Protein AF-B7RQJ9-F1 (afdb_monomer)

Radius of gyration: 13.53 Å; Cα contacts (8 Å, |Δi|>4): 129; chains: 1; bounding box: 39×32×30 Å

Solvent-accessible surface area (backbone atoms only — not comparable to full-atom values): 6856 Å² total; per-residue (Å²): 131,85,71,80,75,70,74,80,57,62,80,68,54,64,65,60,56,66,70,36,74,84,71,61,54,57,71,59,47,4,51,56,50,56,66,32,78,66,40,33,77,60,40,28,63,53,46,53,47,51,43,67,79,34,73,86,48,49,68,67,47,53,42,51,40,52,51,28,19,32,44,48,22,40,61,75,73,45,58,74,91,63,62,41,72,67,52,52,56,49,37,49,54,22,40,23,38,28,58,66,70,36,75,69,56,93,85,61,73,77,52,70,85,74,64,63,130

pLDDT: mean 72.23, std 13.34, range [35.34, 86.81]

Structure (mmCIF, N/CA/C/O backbone):
data_AF-B7RQJ9-F1
#
_entry.id   AF-B7RQJ9-F1
#
loop_
_atom_site.group_PDB
_atom_site.id
_atom_site.type_symbol
_atom_site.label_atom_id
_atom_site.label_alt_id
_atom_site.label_comp_id
_atom_site.label_asym_id
_atom_site.label_entity_id
_atom_site.label_seq_id
_atom_site.pdbx_PDB_ins_code
_atom_site.Cartn_x
_atom_site.Cartn_y
_atom_site.Cartn_z
_atom_site.occupancy
_atom_site.B_iso_or_equiv
_atom_site.auth_seq_id
_atom_site.auth_comp_id
_atom_site.auth_asym_id
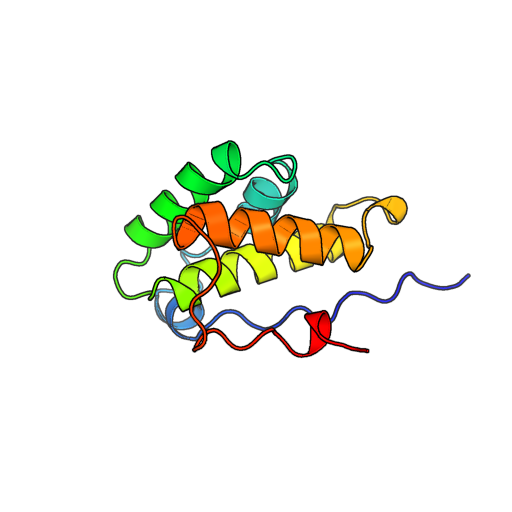_atom_site.auth_atom_id
_atom_site.pdbx_PDB_model_num
ATOM 1 N N . MET A 1 1 ? 26.553 -10.404 -13.854 1.00 35.34 1 MET A N 1
ATOM 2 C CA . MET A 1 1 ? 25.235 -9.775 -14.061 1.00 35.34 1 MET A CA 1
ATOM 3 C C . MET A 1 1 ? 24.733 -9.422 -12.678 1.00 35.34 1 MET A C 1
ATOM 5 O O . MET A 1 1 ? 24.526 -10.341 -11.899 1.00 35.34 1 MET A O 1
ATOM 9 N N . ALA A 1 2 ? 24.705 -8.137 -12.323 1.00 36.09 2 ALA A N 1
ATOM 10 C CA . ALA A 1 2 ? 24.134 -7.717 -11.048 1.00 36.09 2 ALA A CA 1
ATOM 11 C C . ALA A 1 2 ? 22.632 -8.000 -11.130 1.00 36.09 2 ALA A C 1
ATOM 13 O O . ALA A 1 2 ? 21.946 -7.408 -11.963 1.00 36.09 2 ALA A O 1
ATOM 14 N N . ALA A 1 3 ? 22.153 -8.986 -10.373 1.00 37.97 3 ALA A N 1
ATOM 15 C CA . ALA A 1 3 ? 20.724 -9.131 -10.159 1.00 37.97 3 ALA A CA 1
ATOM 16 C C . ALA A 1 3 ? 20.266 -7.821 -9.513 1.00 37.97 3 ALA A C 1
ATOM 18 O O . ALA A 1 3 ? 20.875 -7.398 -8.534 1.00 37.97 3 ALA A O 1
ATOM 19 N N . ALA A 1 4 ? 19.281 -7.141 -10.101 1.00 45.16 4 ALA A N 1
ATOM 20 C CA . ALA A 1 4 ? 18.613 -6.046 -9.414 1.00 45.16 4 ALA A CA 1
ATOM 21 C C . ALA A 1 4 ? 18.084 -6.634 -8.103 1.00 45.16 4 ALA A C 1
ATOM 23 O O . ALA A 1 4 ? 17.215 -7.507 -8.146 1.00 45.16 4 ALA A O 1
ATOM 24 N N . GLU A 1 5 ? 18.701 -6.264 -6.983 1.00 52.81 5 GLU A N 1
ATOM 25 C CA . GLU A 1 5 ? 18.345 -6.799 -5.674 1.00 52.81 5 GLU A CA 1
ATOM 26 C C . GLU A 1 5 ? 16.859 -6.517 -5.455 1.00 52.81 5 GLU A C 1
ATOM 28 O O . GLU A 1 5 ? 16.393 -5.393 -5.661 1.00 52.81 5 GLU A O 1
ATOM 33 N N . ALA A 1 6 ? 16.094 -7.572 -5.167 1.00 60.69 6 ALA A N 1
ATOM 34 C CA . ALA A 1 6 ? 14.680 -7.427 -4.868 1.00 60.69 6 ALA A CA 1
ATOM 35 C C . ALA A 1 6 ? 14.552 -6.503 -3.656 1.00 60.69 6 ALA A C 1
ATOM 37 O O . ALA A 1 6 ? 15.291 -6.655 -2.683 1.00 60.69 6 ALA A O 1
ATOM 38 N N . PHE A 1 7 ? 13.638 -5.538 -3.715 1.00 64.44 7 PHE A N 1
ATOM 39 C CA . PHE A 1 7 ? 13.374 -4.693 -2.560 1.00 64.44 7 PHE A CA 1
ATOM 40 C C . PHE A 1 7 ? 12.862 -5.564 -1.412 1.00 64.44 7 PHE A C 1
ATOM 42 O O . PHE A 1 7 ? 11.982 -6.403 -1.621 1.00 64.44 7 PHE A O 1
ATOM 49 N N . GLU A 1 8 ? 13.385 -5.346 -0.206 1.00 68.00 8 GLU A N 1
ATOM 50 C CA . GLU A 1 8 ? 12.852 -5.946 1.017 1.00 68.00 8 GLU A CA 1
ATOM 51 C C . GLU A 1 8 ? 11.514 -5.277 1.364 1.00 68.00 8 GLU A C 1
ATOM 53 O O . GLU A 1 8 ? 11.434 -4.356 2.177 1.00 68.00 8 GLU A O 1
ATOM 58 N N . CYS A 1 9 ? 10.449 -5.702 0.683 1.00 70.25 9 CYS A N 1
ATOM 59 C CA . CYS A 1 9 ? 9.102 -5.220 0.953 1.00 70.25 9 CYS A CA 1
ATOM 60 C C . CYS A 1 9 ? 8.662 -5.676 2.349 1.00 70.25 9 CYS A C 1
ATOM 62 O O . CYS A 1 9 ? 8.740 -6.858 2.676 1.00 70.25 9 CYS A O 1
ATOM 64 N N . LYS A 1 10 ? 8.168 -4.739 3.163 1.00 66.62 10 LYS A N 1
ATOM 65 C CA . LYS A 1 10 ? 7.627 -5.032 4.498 1.00 66.62 10 LYS A CA 1
ATOM 66 C C . LYS A 1 10 ? 6.372 -5.898 4.393 1.00 66.62 10 LYS A C 1
ATOM 68 O O . LYS A 1 10 ? 5.528 -5.657 3.527 1.00 66.62 10 LYS A O 1
ATOM 73 N N . ASP A 1 11 ? 6.222 -6.827 5.331 1.00 68.06 11 ASP A N 1
ATOM 74 C CA . ASP A 1 11 ? 4.990 -7.592 5.481 1.00 68.06 11 ASP A CA 1
ATOM 75 C C . ASP A 1 11 ? 3.772 -6.680 5.730 1.00 68.06 11 ASP A C 1
ATOM 77 O O . ASP A 1 11 ? 3.878 -5.674 6.445 1.00 68.06 11 ASP A O 1
ATOM 81 N N . PRO A 1 12 ? 2.598 -7.030 5.174 1.00 69.88 12 PRO A N 1
ATOM 82 C CA . PRO A 1 12 ? 1.336 -6.372 5.484 1.00 69.88 12 PRO A CA 1
ATOM 83 C C . PRO A 1 12 ? 1.077 -6.281 6.989 1.00 69.88 12 PRO A C 1
ATOM 85 O O . PRO A 1 12 ? 1.371 -7.211 7.744 1.00 69.88 12 PRO A O 1
ATOM 88 N N . ALA A 1 13 ? 0.443 -5.189 7.422 1.00 70.12 13 ALA A N 1
ATOM 89 C CA . ALA A 1 13 ? -0.019 -5.068 8.799 1.00 70.12 13 ALA A CA 1
ATOM 90 C C . ALA A 1 13 ? -0.941 -6.250 9.179 1.00 70.12 13 ALA A C 1
ATOM 92 O O . ALA A 1 13 ? -1.684 -6.754 8.326 1.00 70.12 13 ALA A O 1
ATOM 93 N N . PRO A 1 14 ? -0.963 -6.673 10.459 1.00 71.38 14 PRO A N 1
ATOM 94 C CA . PRO A 1 14 ? -1.738 -7.830 10.898 1.00 71.38 14 PRO A CA 1
ATOM 95 C C . PRO A 1 14 ? -3.225 -7.731 10.571 1.00 71.38 14 PRO A C 1
ATOM 97 O O . PRO A 1 14 ? -3.855 -8.760 10.393 1.00 71.38 14 PRO A O 1
ATOM 100 N N . VAL A 1 15 ? -3.785 -6.524 10.448 1.00 72.06 15 VAL A N 1
ATOM 101 C CA . VAL A 1 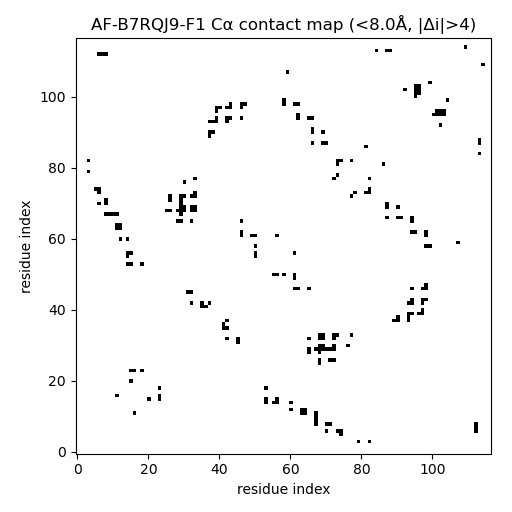15 ? -5.180 -6.315 10.032 1.00 72.06 15 VAL A CA 1
ATOM 102 C C . VAL A 1 15 ? -5.469 -6.900 8.644 1.00 72.06 15 VAL A C 1
ATOM 104 O O . VAL A 1 15 ? -6.518 -7.503 8.451 1.00 72.06 15 VAL A O 1
ATOM 107 N N . PHE A 1 16 ? -4.515 -6.844 7.710 1.00 72.94 16 PHE A N 1
ATOM 108 C CA . PHE A 1 16 ? -4.652 -7.441 6.375 1.00 72.94 16 PHE A CA 1
ATOM 109 C C . PHE A 1 16 ? -4.307 -8.934 6.352 1.00 72.94 16 PHE A C 1
ATOM 111 O O . PHE A 1 16 ? -4.799 -9.666 5.499 1.00 72.94 16 PHE A O 1
ATOM 118 N N . ALA A 1 17 ? -3.499 -9.405 7.307 1.00 65.94 17 ALA A N 1
ATOM 119 C CA . ALA A 1 17 ? -3.218 -10.831 7.488 1.00 65.94 17 ALA A CA 1
ATOM 120 C C . ALA A 1 17 ? -4.355 -11.568 8.231 1.00 65.94 17 ALA A C 1
ATOM 122 O O . ALA A 1 17 ? -4.630 -12.738 7.957 1.00 65.94 17 ALA A O 1
ATOM 123 N N . ALA A 1 18 ? -5.024 -10.887 9.167 1.00 57.66 18 ALA A N 1
ATOM 124 C CA . ALA A 1 18 ? -6.065 -11.422 10.043 1.00 57.66 18 ALA A CA 1
ATOM 125 C C . ALA A 1 18 ? -7.470 -11.327 9.436 1.00 57.66 18 ALA A C 1
ATOM 127 O O . ALA A 1 18 ? -8.285 -12.212 9.694 1.00 57.66 18 ALA A O 1
ATOM 128 N N . ALA A 1 19 ? -7.745 -10.335 8.579 1.00 54.03 19 ALA A N 1
ATOM 129 C CA . ALA A 1 19 ? -9.020 -10.171 7.868 1.00 54.03 19 ALA A CA 1
ATOM 130 C C . ALA A 1 19 ? -9.262 -11.218 6.754 1.00 54.03 19 ALA A C 1
ATOM 132 O O . ALA A 1 19 ? -9.975 -10.984 5.780 1.00 54.03 19 ALA A O 1
ATOM 133 N N . GLY A 1 20 ? -8.692 -12.411 6.912 1.00 44.09 20 GLY A N 1
ATOM 134 C CA . GLY A 1 20 ? -8.777 -13.499 5.958 1.00 44.09 20 GLY A CA 1
ATOM 135 C C . GLY A 1 20 ? -7.695 -13.378 4.896 1.00 44.09 20 GLY A C 1
ATOM 136 O O . GLY A 1 20 ? -7.903 -12.793 3.835 1.00 44.09 20 GLY A O 1
ATOM 137 N N . ALA A 1 21 ? -6.590 -14.090 5.117 1.00 43.53 21 ALA A N 1
ATOM 138 C CA . ALA A 1 21 ? -5.592 -14.445 4.104 1.00 43.53 21 ALA A CA 1
ATOM 139 C C . ALA A 1 21 ? -6.173 -15.161 2.850 1.00 43.53 21 ALA A C 1
ATOM 141 O O . ALA A 1 21 ? -5.426 -15.613 1.991 1.00 43.53 21 ALA A O 1
ATOM 142 N N . SER A 1 22 ? -7.500 -15.302 2.739 1.00 47.72 22 SER A N 1
ATOM 143 C CA . SER A 1 22 ? -8.222 -15.856 1.588 1.00 47.72 22 SER A CA 1
ATOM 144 C C . SER A 1 22 ? -8.941 -14.798 0.738 1.00 47.72 22 SER A C 1
ATOM 146 O O . SER A 1 22 ? -9.338 -15.109 -0.381 1.00 47.72 22 SER A O 1
ATOM 148 N N . THR A 1 23 ? -9.138 -13.576 1.245 1.00 57.72 23 THR A N 1
ATOM 149 C CA . THR A 1 23 ? -9.886 -12.499 0.561 1.00 57.72 23 THR A CA 1
ATOM 150 C C . THR A 1 23 ? -9.015 -11.315 0.169 1.00 57.72 23 THR A C 1
ATOM 152 O O . THR A 1 23 ? -9.329 -10.638 -0.810 1.00 57.72 23 THR A O 1
ATOM 155 N N . PHE A 1 24 ? -7.919 -11.069 0.888 1.00 70.00 24 PHE A N 1
ATOM 156 C CA . PHE A 1 24 ? -6.972 -10.028 0.511 1.00 70.00 24 PHE A CA 1
ATOM 157 C C . PHE A 1 24 ? -5.987 -10.537 -0.549 1.00 70.00 24 PHE A C 1
ATOM 159 O O . PHE A 1 24 ? -5.099 -11.339 -0.264 1.00 70.00 24 PHE A O 1
ATOM 166 N N . ASP A 1 25 ? -6.150 -10.061 -1.780 1.00 79.94 25 ASP A N 1
ATOM 167 C CA . ASP A 1 25 ? -5.292 -10.401 -2.914 1.00 79.94 25 ASP A CA 1
ATOM 168 C C . ASP A 1 25 ? -4.213 -9.320 -3.093 1.00 79.94 25 ASP A C 1
ATOM 170 O O . ASP A 1 25 ? -4.394 -8.332 -3.814 1.00 79.94 25 ASP A O 1
ATOM 174 N N . LEU A 1 26 ? -3.095 -9.491 -2.377 1.00 77.69 26 LEU A N 1
ATOM 175 C CA . LEU A 1 26 ? -1.942 -8.591 -2.458 1.00 77.69 26 LEU A CA 1
ATOM 176 C C . LEU A 1 26 ? -1.383 -8.476 -3.893 1.00 77.69 26 LEU A C 1
ATOM 178 O O . LEU A 1 26 ? -1.151 -7.345 -4.315 1.00 77.69 26 LEU A O 1
ATOM 182 N N . PRO A 1 27 ? -1.216 -9.564 -4.675 1.00 79.44 27 PRO A N 1
ATOM 183 C CA . PRO A 1 27 ? -0.832 -9.469 -6.087 1.00 79.44 27 PRO A CA 1
ATOM 184 C C . PRO A 1 27 ? -1.777 -8.598 -6.927 1.00 79.44 27 PRO A C 1
ATOM 186 O O . PRO A 1 27 ? -1.330 -7.772 -7.725 1.00 79.44 27 PRO A O 1
ATOM 189 N N . LYS A 1 28 ? -3.093 -8.720 -6.727 1.00 83.38 28 LYS A N 1
ATOM 190 C CA . LYS A 1 28 ? -4.071 -7.881 -7.429 1.00 83.38 28 LYS A CA 1
ATOM 191 C C . LYS A 1 28 ? -3.983 -6.417 -7.007 1.00 83.38 28 LYS A C 1
ATOM 193 O O . LYS A 1 28 ? -4.080 -5.531 -7.863 1.00 83.38 28 LYS A O 1
ATOM 198 N N . LEU A 1 29 ? -3.792 -6.143 -5.714 1.00 84.00 29 LEU A N 1
ATOM 199 C CA . LEU A 1 29 ? -3.553 -4.779 -5.242 1.00 84.00 29 LEU A CA 1
ATOM 200 C C . LEU A 1 29 ? -2.253 -4.227 -5.839 1.00 84.00 29 LEU A C 1
ATOM 202 O O . LEU A 1 29 ? -2.251 -3.094 -6.306 1.00 84.00 29 LEU A O 1
ATOM 206 N N . ALA A 1 30 ? -1.192 -5.033 -5.902 1.00 83.56 30 ALA A N 1
ATOM 207 C CA . ALA A 1 30 ? 0.092 -4.669 -6.489 1.00 83.56 30 ALA A CA 1
ATOM 208 C C . ALA A 1 30 ? -0.052 -4.261 -7.958 1.00 83.56 30 ALA A C 1
ATOM 210 O O . ALA A 1 30 ? 0.400 -3.184 -8.333 1.00 83.56 30 ALA A O 1
ATOM 211 N N . GLN A 1 31 ? -0.766 -5.042 -8.773 1.00 82.50 31 GLN A N 1
ATOM 212 C CA . GLN A 1 31 ? -1.048 -4.656 -10.159 1.00 82.50 31 GLN A CA 1
ATOM 213 C C . GLN A 1 31 ? -1.911 -3.394 -10.253 1.00 82.50 31 GLN A C 1
ATOM 215 O O . GLN A 1 31 ? -1.621 -2.507 -11.054 1.00 82.50 31 GLN A O 1
ATOM 220 N N . THR A 1 32 ? -2.953 -3.274 -9.426 1.00 83.88 32 THR A N 1
ATOM 221 C CA . THR A 1 32 ? -3.846 -2.100 -9.433 1.00 83.88 32 THR A CA 1
ATOM 222 C C . THR A 1 32 ? -3.083 -0.821 -9.085 1.00 83.88 32 THR A C 1
ATOM 224 O O . THR A 1 32 ? -3.226 0.204 -9.744 1.00 83.88 32 THR A O 1
ATOM 227 N N . VAL A 1 33 ? -2.238 -0.894 -8.062 1.00 83.44 33 VAL A N 1
ATOM 228 C CA . VAL A 1 33 ? -1.414 0.210 -7.582 1.00 83.44 33 VAL A CA 1
ATOM 229 C C . VAL A 1 33 ? -0.258 0.514 -8.540 1.00 83.44 33 VAL A C 1
ATOM 231 O O . VAL A 1 33 ? 0.026 1.676 -8.800 1.00 83.44 33 VAL A O 1
ATOM 234 N N . GLY A 1 34 ? 0.392 -0.511 -9.088 1.00 77.75 34 GLY A N 1
ATOM 235 C CA . GLY A 1 34 ? 1.519 -0.375 -10.010 1.00 77.75 34 GLY A CA 1
ATOM 236 C C . GLY A 1 34 ? 1.145 0.153 -11.395 1.00 77.75 34 GLY A C 1
ATOM 237 O O . GLY A 1 34 ? 1.972 0.785 -12.052 1.00 77.75 34 GLY A O 1
ATOM 238 N N . THR A 1 35 ? -0.096 -0.082 -11.832 1.00 77.75 35 THR A N 1
ATOM 239 C CA . THR A 1 35 ? -0.644 0.440 -13.099 1.00 77.75 35 THR A CA 1
ATOM 240 C C . THR A 1 35 ? -1.327 1.796 -12.949 1.00 77.75 35 THR A C 1
ATOM 242 O O . THR A 1 35 ? -1.456 2.524 -13.932 1.00 77.75 35 THR A O 1
ATOM 245 N N . ALA A 1 36 ? -1.727 2.175 -11.734 1.00 72.31 36 ALA A N 1
ATOM 246 C CA . ALA A 1 36 ? -2.072 3.552 -11.418 1.00 72.31 36 ALA A CA 1
ATOM 247 C C . ALA A 1 36 ? -0.772 4.372 -11.452 1.00 72.31 36 ALA A C 1
ATOM 249 O O . ALA A 1 36 ? -0.004 4.310 -10.503 1.00 72.31 36 ALA A O 1
ATOM 250 N N . GLU A 1 37 ? -0.508 5.073 -12.561 1.00 62.56 37 GLU A N 1
ATOM 251 C CA . GLU A 1 37 ? 0.743 5.764 -12.954 1.00 62.56 37 GLU A CA 1
ATOM 252 C C . GLU A 1 37 ? 1.324 6.790 -11.944 1.00 62.56 37 GLU A C 1
ATOM 254 O O . GLU A 1 37 ? 1.566 7.942 -12.291 1.00 62.56 37 GLU A O 1
ATOM 259 N N . LEU A 1 38 ? 1.572 6.403 -10.689 1.00 64.12 38 LEU A N 1
ATOM 260 C CA . LEU A 1 38 ? 2.044 7.264 -9.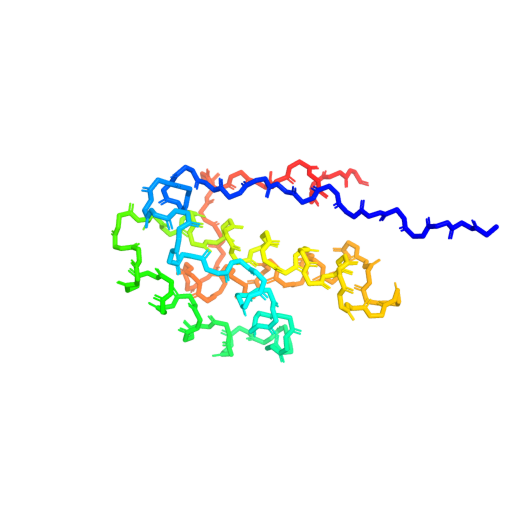600 1.00 64.12 38 LEU A CA 1
ATOM 261 C C . LEU A 1 38 ? 1.229 8.563 -9.448 1.00 64.12 38 LEU A C 1
ATOM 263 O O . LEU A 1 38 ? 1.763 9.559 -8.983 1.00 64.12 38 LEU A O 1
ATOM 267 N N . ASP A 1 39 ? -0.040 8.591 -9.860 1.00 67.38 39 ASP A N 1
ATOM 268 C CA . ASP A 1 39 ? -0.882 9.784 -9.750 1.00 67.38 39 ASP A CA 1
ATOM 269 C C . ASP A 1 39 ? -1.839 9.632 -8.564 1.00 67.38 39 ASP A C 1
ATOM 271 O O . ASP A 1 39 ? -2.675 8.720 -8.517 1.00 67.38 39 ASP A O 1
ATOM 275 N N . GLY A 1 40 ? -1.748 10.547 -7.598 1.00 60.91 40 GLY A N 1
ATOM 276 C CA . GLY A 1 40 ? -2.564 10.549 -6.389 1.00 60.91 40 GLY A CA 1
ATOM 277 C C . GLY A 1 40 ? -4.074 10.575 -6.648 1.00 60.91 40 GLY A C 1
ATOM 278 O O . GLY A 1 40 ? -4.847 10.123 -5.799 1.00 60.91 40 GLY A O 1
ATOM 279 N N . ARG A 1 41 ? -4.548 11.031 -7.820 1.00 69.44 41 ARG A N 1
ATOM 280 C CA . ARG A 1 41 ? -5.976 10.955 -8.187 1.00 69.44 41 ARG A CA 1
ATOM 281 C C . ARG A 1 41 ? -6.406 9.530 -8.501 1.00 69.44 41 ARG A C 1
ATOM 283 O O . ARG A 1 41 ? -7.530 9.173 -8.157 1.00 69.44 41 ARG A O 1
ATOM 290 N N . SER A 1 42 ? -5.529 8.733 -9.103 1.00 78.44 42 SER A N 1
ATOM 291 C CA . SER A 1 42 ? -5.767 7.314 -9.386 1.00 78.44 42 SER A CA 1
ATOM 292 C C . SER A 1 42 ? -5.610 6.449 -8.134 1.00 78.44 42 SER A C 1
ATOM 294 O O . SER A 1 42 ? -6.283 5.430 -8.004 1.00 78.44 42 SER A O 1
ATOM 296 N N . LEU A 1 43 ? -4.795 6.882 -7.167 1.00 82.25 43 LEU A N 1
ATOM 297 C CA . LEU A 1 43 ? -4.591 6.169 -5.900 1.00 82.25 43 LEU A CA 1
ATOM 298 C C . LEU A 1 43 ? -5.698 6.410 -4.870 1.00 82.25 43 LEU A C 1
ATOM 300 O O . LEU A 1 43 ? -5.987 5.523 -4.072 1.00 82.25 43 LEU A O 1
ATOM 304 N N . ARG A 1 44 ? -6.375 7.564 -4.902 1.00 84.00 44 ARG A N 1
ATOM 305 C CA . ARG A 1 44 ? -7.533 7.851 -4.031 1.00 84.00 44 ARG A CA 1
ATOM 306 C C . ARG A 1 44 ? -8.637 6.788 -4.059 1.00 84.00 44 ARG A C 1
ATOM 308 O O . ARG A 1 44 ? -9.013 6.337 -2.978 1.00 84.00 44 ARG A O 1
ATOM 315 N N . PRO A 1 45 ? -9.181 6.379 -5.221 1.00 86.19 45 PRO A N 1
ATOM 316 C CA . PRO A 1 45 ? -10.216 5.349 -5.253 1.00 86.19 45 PRO A CA 1
ATOM 317 C C . PRO A 1 45 ? -9.693 3.995 -4.754 1.00 86.19 45 PRO A C 1
ATOM 319 O O . PRO A 1 45 ? -10.436 3.273 -4.097 1.00 86.19 45 PRO A O 1
ATOM 322 N N . VAL A 1 46 ? -8.412 3.679 -4.977 1.00 86.19 46 VAL A N 1
ATOM 323 C CA . VAL A 1 46 ? -7.783 2.455 -4.451 1.00 86.19 46 VAL A CA 1
ATOM 324 C C . VAL A 1 46 ? -7.705 2.502 -2.923 1.00 86.19 46 VAL A C 1
ATOM 326 O O . VAL A 1 46 ? -8.158 1.574 -2.260 1.00 86.19 46 VAL A O 1
ATOM 329 N N . ALA A 1 47 ? -7.225 3.607 -2.348 1.00 86.81 47 ALA A N 1
ATOM 330 C CA . ALA A 1 47 ? -7.182 3.811 -0.900 1.00 86.81 47 ALA A CA 1
ATOM 331 C C . ALA A 1 47 ? -8.579 3.723 -0.258 1.00 86.81 47 ALA A C 1
ATOM 333 O O . ALA A 1 47 ? -8.745 3.134 0.810 1.00 86.81 47 ALA A O 1
ATOM 334 N N . GLN A 1 48 ? -9.599 4.289 -0.911 1.00 85.75 48 GLN A N 1
ATOM 335 C CA . GLN A 1 48 ? -10.991 4.208 -0.457 1.00 85.75 48 GLN A CA 1
ATOM 336 C C . GLN A 1 48 ? -11.543 2.783 -0.514 1.00 85.75 48 GLN A C 1
ATOM 338 O O . GLN A 1 48 ? -12.249 2.371 0.409 1.00 85.75 48 GLN A O 1
ATOM 343 N N . GLN A 1 49 ? -11.207 2.027 -1.560 1.00 85.50 49 GLN A N 1
ATOM 344 C CA . GLN A 1 49 ? -11.597 0.626 -1.677 1.00 85.50 49 GLN A CA 1
ATOM 345 C C . GLN A 1 49 ? -10.983 -0.201 -0.542 1.00 85.50 49 GLN A C 1
ATOM 347 O O . GLN A 1 49 ? -11.716 -0.881 0.166 1.00 85.50 49 GLN A O 1
ATOM 352 N N . VAL A 1 50 ? -9.680 -0.049 -0.277 1.00 85.00 50 VAL A N 1
ATOM 353 C CA . VAL A 1 50 ? -9.001 -0.748 0.830 1.00 85.00 50 VAL A CA 1
ATOM 354 C C . VAL A 1 50 ? -9.636 -0.402 2.183 1.00 85.00 50 VAL A C 1
ATOM 356 O O . VAL A 1 50 ? -9.885 -1.295 2.983 1.00 85.00 50 VAL A O 1
ATOM 359 N N . ARG A 1 51 ? -9.979 0.869 2.434 1.00 85.94 51 ARG A N 1
ATOM 360 C CA . ARG A 1 51 ? -10.705 1.277 3.657 1.00 85.94 51 ARG A CA 1
ATOM 361 C C . ARG A 1 51 ? -12.099 0.661 3.772 1.00 85.94 51 ARG A C 1
ATOM 363 O O . ARG A 1 51 ? -12.577 0.439 4.877 1.00 85.94 51 ARG A O 1
ATOM 370 N N . THR A 1 52 ? -12.768 0.447 2.642 1.00 85.31 52 THR A N 1
ATOM 371 C CA . THR A 1 52 ? -14.112 -0.144 2.599 1.00 85.31 52 THR A CA 1
ATOM 372 C C . THR A 1 52 ? -14.054 -1.645 2.856 1.00 85.31 52 THR A C 1
ATOM 374 O O . THR A 1 52 ? -14.875 -2.170 3.605 1.00 85.31 52 THR A O 1
ATOM 377 N N . ASP A 1 53 ? -1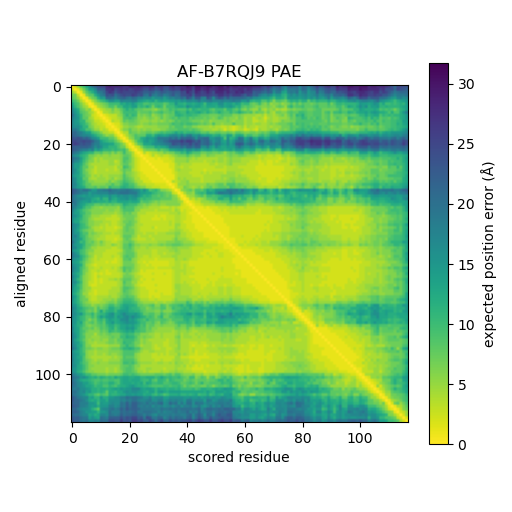3.064 -2.313 2.268 1.00 83.75 53 ASP A N 1
ATOM 378 C CA . ASP A 1 53 ? -12.849 -3.753 2.410 1.00 83.75 53 ASP A CA 1
ATOM 379 C C . ASP A 1 53 ? -12.304 -4.110 3.804 1.00 83.75 53 ASP A C 1
ATOM 381 O O . ASP A 1 53 ? -12.631 -5.163 4.347 1.00 83.75 53 ASP A O 1
ATOM 385 N N . PHE A 1 54 ? -11.526 -3.205 4.408 1.00 84.06 54 PHE A N 1
ATOM 386 C CA . PHE A 1 54 ? -10.916 -3.360 5.730 1.00 84.06 54 PHE A CA 1
ATOM 387 C C . PHE A 1 54 ? -11.253 -2.156 6.622 1.00 84.06 54 PHE A C 1
ATOM 389 O O . PHE A 1 54 ? -10.386 -1.322 6.887 1.00 84.06 54 PHE A O 1
ATOM 396 N N . PRO A 1 55 ? -12.495 -2.049 7.130 1.00 82.12 55 PRO A N 1
ATOM 397 C CA . PRO A 1 55 ? -12.912 -0.921 7.971 1.00 82.12 55 PRO A CA 1
ATOM 398 C C . PRO A 1 55 ? -12.172 -0.859 9.318 1.00 82.12 55 PRO A C 1
ATOM 400 O O . PRO A 1 55 ? -12.204 0.164 9.996 1.00 82.12 55 PRO A O 1
ATOM 403 N N . GLU A 1 56 ? -11.519 -1.954 9.711 1.00 83.31 56 GLU A N 1
ATOM 404 C CA . GLU A 1 56 ? -10.704 -2.065 10.924 1.00 83.31 56 GLU A CA 1
ATOM 405 C C . GLU A 1 56 ? -9.275 -1.530 10.725 1.00 83.31 56 GLU A C 1
ATOM 407 O O . GLU A 1 56 ? -8.559 -1.312 11.702 1.00 83.31 56 GLU A O 1
ATOM 412 N N . ALA A 1 57 ? -8.852 -1.318 9.471 1.00 83.81 57 ALA A N 1
ATOM 413 C CA . ALA A 1 57 ? -7.538 -0.786 9.138 1.00 83.81 57 ALA A CA 1
ATOM 414 C C . ALA A 1 57 ? -7.500 0.729 9.368 1.00 83.81 57 ALA A C 1
ATOM 416 O O . ALA A 1 57 ? -8.366 1.477 8.907 1.00 83.81 57 ALA A O 1
ATOM 417 N N . SER A 1 58 ? -6.467 1.204 10.062 1.00 86.00 58 SER A N 1
ATOM 418 C CA . SER A 1 58 ? -6.228 2.637 10.202 1.00 86.00 58 SER A CA 1
ATOM 419 C C . SER A 1 58 ? -5.739 3.246 8.886 1.00 86.00 58 SER A C 1
ATOM 421 O O . SER A 1 58 ? -5.304 2.554 7.967 1.00 86.00 58 SER A O 1
ATOM 423 N N . GLU A 1 59 ? -5.756 4.575 8.786 1.00 84.38 59 GLU A N 1
ATOM 424 C CA . GLU A 1 59 ? -5.200 5.264 7.616 1.00 84.38 59 GLU A CA 1
ATOM 425 C C . GLU A 1 59 ? -3.714 4.922 7.406 1.00 84.38 59 GLU A C 1
ATOM 427 O O . GLU A 1 59 ? -3.277 4.746 6.273 1.00 84.38 59 GLU A O 1
ATOM 432 N N . THR A 1 60 ? -2.974 4.756 8.504 1.00 82.81 60 THR A N 1
ATOM 433 C CA . THR A 1 60 ? -1.594 4.251 8.555 1.00 82.81 60 THR A CA 1
ATOM 434 C C . THR A 1 60 ? -1.482 2.887 7.875 1.00 82.81 60 THR A C 1
ATOM 436 O O . THR A 1 60 ? -0.668 2.713 6.977 1.00 82.81 60 THR A O 1
ATOM 439 N N . ASP A 1 61 ? -2.350 1.943 8.248 1.00 85.12 61 ASP A N 1
ATOM 440 C CA . ASP A 1 61 ? -2.346 0.580 7.711 1.00 85.12 61 ASP A CA 1
ATOM 441 C C . ASP A 1 61 ? -2.650 0.584 6.205 1.00 85.12 61 ASP A C 1
ATOM 443 O O . ASP A 1 61 ? -2.024 -0.132 5.426 1.00 85.12 61 ASP A O 1
ATOM 447 N N . VAL A 1 62 ? -3.581 1.438 5.771 1.00 86.25 62 VAL A N 1
ATOM 448 C CA . VAL A 1 62 ? -3.934 1.599 4.353 1.00 86.25 62 VAL A CA 1
ATOM 449 C C . VAL A 1 62 ? -2.760 2.162 3.545 1.00 86.25 62 VAL A C 1
ATOM 451 O O . VAL A 1 62 ? -2.507 1.697 2.434 1.00 86.25 62 VAL A O 1
ATOM 454 N N . ALA A 1 63 ? -2.027 3.141 4.081 1.00 85.19 63 ALA A N 1
ATOM 455 C CA . ALA A 1 63 ? -0.814 3.636 3.433 1.00 85.19 63 ALA A CA 1
ATOM 456 C C . ALA A 1 63 ? 0.257 2.538 3.343 1.00 85.19 63 ALA A C 1
ATOM 458 O O . ALA A 1 63 ? 0.779 2.293 2.254 1.00 85.19 63 ALA A O 1
ATOM 459 N N . ASP A 1 64 ? 0.510 1.828 4.448 1.00 83.12 64 ASP A N 1
ATOM 460 C CA . ASP A 1 64 ? 1.477 0.727 4.515 1.00 83.12 64 ASP A CA 1
ATOM 461 C C . ASP A 1 64 ? 1.186 -0.330 3.450 1.00 83.12 64 ASP A C 1
ATOM 463 O O . ASP A 1 64 ? 2.081 -0.704 2.694 1.00 83.12 64 ASP A O 1
ATOM 467 N N . ILE A 1 65 ? -0.065 -0.787 3.342 1.00 84.94 65 ILE A N 1
ATOM 468 C CA . ILE A 1 65 ? -0.400 -1.871 2.418 1.00 84.94 65 ILE A CA 1
ATOM 469 C C . ILE A 1 65 ? -0.324 -1.447 0.953 1.00 84.94 65 ILE A C 1
ATOM 471 O O . ILE A 1 65 ? 0.078 -2.245 0.108 1.00 84.94 65 ILE A O 1
ATOM 475 N N . MET A 1 66 ? -0.654 -0.192 0.637 1.00 86.62 66 MET A N 1
ATOM 476 C CA . MET A 1 66 ? -0.492 0.341 -0.717 1.00 86.62 66 MET A CA 1
ATOM 477 C C . MET A 1 66 ? 0.987 0.443 -1.101 1.00 86.62 66 MET A C 1
ATOM 479 O O . MET A 1 66 ? 1.352 0.104 -2.225 1.00 86.62 66 MET A O 1
ATOM 483 N N . ILE A 1 67 ? 1.844 0.863 -0.168 1.00 83.44 67 ILE A N 1
ATOM 484 C CA . ILE A 1 67 ? 3.298 0.934 -0.364 1.00 83.44 67 ILE A CA 1
ATOM 485 C C . ILE A 1 67 ? 3.894 -0.472 -0.511 1.00 83.44 67 ILE A C 1
ATOM 487 O O . ILE A 1 67 ? 4.671 -0.709 -1.439 1.00 83.44 67 ILE A O 1
ATOM 491 N N . THR A 1 68 ? 3.498 -1.423 0.341 1.00 82.81 68 THR A N 1
ATOM 492 C CA . THR A 1 68 ? 3.894 -2.834 0.221 1.00 82.81 68 THR A CA 1
ATOM 493 C C . THR A 1 68 ? 3.463 -3.407 -1.127 1.00 82.81 68 THR A C 1
ATOM 495 O O . THR A 1 68 ? 4.283 -4.007 -1.815 1.00 82.81 68 THR A O 1
ATOM 498 N N . ALA A 1 69 ? 2.226 -3.159 -1.562 1.00 84.62 69 ALA A N 1
ATOM 499 C CA . ALA A 1 69 ? 1.727 -3.617 -2.855 1.00 84.62 69 ALA A CA 1
ATOM 500 C C . ALA A 1 69 ? 2.529 -3.038 -4.032 1.00 84.62 69 ALA A C 1
ATOM 502 O O . ALA A 1 69 ? 2.884 -3.767 -4.957 1.00 84.62 69 ALA A O 1
ATOM 503 N N . PHE A 1 70 ? 2.878 -1.749 -3.992 1.00 83.81 70 PHE A N 1
ATOM 504 C CA . PHE A 1 70 ? 3.732 -1.151 -5.018 1.00 83.81 70 PHE A CA 1
ATOM 505 C C . PHE A 1 70 ? 5.136 -1.763 -5.033 1.00 83.81 70 PHE A C 1
ATOM 507 O O . PHE A 1 70 ? 5.680 -2.043 -6.099 1.00 83.81 70 PHE A O 1
ATOM 514 N N . CYS A 1 71 ? 5.711 -2.030 -3.862 1.00 79.50 71 CYS A N 1
ATOM 515 C CA . CYS A 1 71 ? 6.991 -2.720 -3.745 1.00 79.50 71 CYS A CA 1
ATOM 516 C C . CYS A 1 71 ? 6.934 -4.143 -4.335 1.00 79.50 71 CYS A C 1
ATOM 518 O O . CYS A 1 71 ? 7.819 -4.527 -5.101 1.00 79.50 71 CYS A O 1
ATOM 520 N N . THR A 1 72 ? 5.861 -4.896 -4.066 1.00 81.12 72 THR A N 1
ATOM 521 C CA . THR A 1 72 ? 5.616 -6.206 -4.689 1.00 81.12 72 THR A CA 1
ATOM 522 C C . THR A 1 72 ? 5.537 -6.089 -6.210 1.00 81.12 72 THR A C 1
ATOM 524 O O . THR A 1 72 ? 6.230 -6.820 -6.910 1.00 81.12 72 THR A O 1
ATOM 527 N N . TYR A 1 73 ? 4.792 -5.112 -6.736 1.00 83.06 73 TYR A N 1
ATOM 528 C CA . TYR A 1 73 ? 4.736 -4.850 -8.177 1.00 83.06 73 TYR A CA 1
ATOM 529 C C . TYR A 1 73 ? 6.115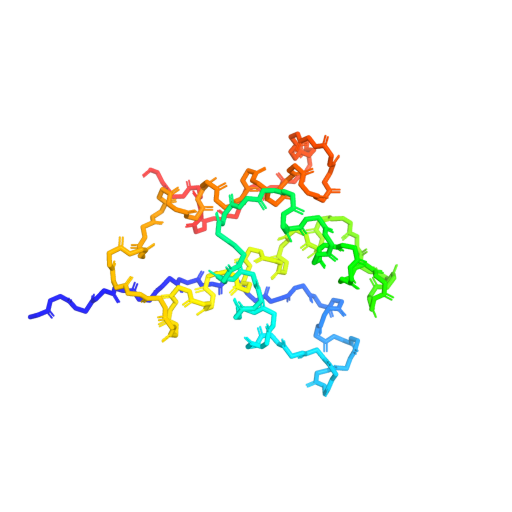 -4.543 -8.767 1.00 83.06 73 TYR A C 1
ATOM 531 O O . TYR A 1 73 ? 6.460 -5.049 -9.835 1.00 83.06 73 TYR A O 1
ATOM 539 N N . LEU A 1 74 ? 6.927 -3.744 -8.067 1.00 79.50 74 LEU A N 1
ATOM 540 C CA . LEU A 1 74 ? 8.287 -3.449 -8.501 1.00 79.50 74 LEU A CA 1
ATOM 541 C C . LEU A 1 74 ? 9.145 -4.712 -8.602 1.00 79.50 74 LEU A C 1
ATOM 543 O O . LEU A 1 74 ? 9.939 -4.814 -9.535 1.00 79.50 74 LEU A O 1
ATOM 547 N N . ASN A 1 75 ? 8.979 -5.664 -7.684 1.00 77.38 75 ASN A N 1
ATOM 548 C CA . ASN A 1 75 ? 9.730 -6.917 -7.667 1.00 77.38 75 ASN A CA 1
ATOM 549 C C . ASN A 1 75 ? 9.245 -7.941 -8.708 1.00 77.38 75 ASN A C 1
ATOM 551 O O . ASN A 1 75 ? 10.094 -8.572 -9.346 1.00 77.38 75 ASN A O 1
ATOM 555 N N . ASP A 1 7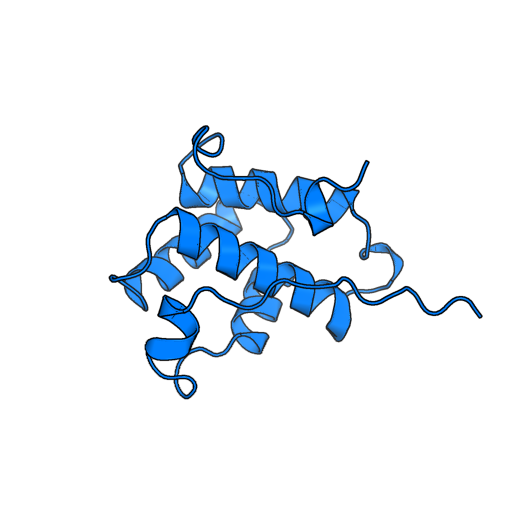6 ? 7.933 -8.075 -8.911 1.00 77.06 76 ASP A N 1
ATOM 556 C CA . ASP A 1 76 ? 7.336 -9.090 -9.793 1.00 77.06 76 ASP A CA 1
ATOM 557 C C . ASP A 1 76 ? 7.188 -8.628 -11.252 1.00 77.06 76 ASP A C 1
ATOM 559 O O . ASP A 1 76 ? 7.649 -9.314 -12.164 1.00 77.06 76 ASP A O 1
ATOM 563 N N . ASP A 1 77 ? 6.593 -7.456 -11.490 1.00 72.25 77 ASP A N 1
ATOM 564 C CA . ASP A 1 77 ? 6.086 -7.056 -12.815 1.00 72.25 77 ASP A CA 1
ATOM 565 C C . ASP A 1 77 ? 6.816 -5.839 -13.415 1.00 72.25 77 ASP A C 1
ATOM 567 O O . ASP A 1 77 ? 6.911 -5.700 -14.638 1.00 72.25 77 ASP A O 1
ATOM 571 N N . ALA A 1 78 ? 7.363 -4.937 -12.591 1.00 69.81 78 ALA A N 1
ATOM 572 C CA . ALA A 1 78 ? 7.938 -3.702 -13.116 1.00 69.81 78 ALA A CA 1
ATOM 573 C C . ALA A 1 78 ? 9.295 -3.927 -13.813 1.00 69.81 78 ALA A C 1
ATOM 575 O O . ALA A 1 78 ? 10.157 -4.661 -13.300 1.00 69.81 78 ALA A O 1
ATOM 576 N N . PRO A 1 79 ? 9.555 -3.221 -14.933 1.00 67.94 79 PRO A N 1
ATOM 577 C CA . PRO A 1 79 ? 10.860 -3.238 -15.582 1.00 67.94 79 PRO A CA 1
ATOM 578 C C . PRO A 1 79 ? 11.942 -2.712 -14.631 1.00 67.94 79 PRO A C 1
ATOM 580 O O . PRO A 1 79 ? 11.710 -1.797 -13.843 1.00 67.94 79 PRO A O 1
ATOM 583 N N . ALA A 1 80 ? 13.160 -3.253 -14.728 1.00 66.38 80 ALA A N 1
ATOM 584 C CA . ALA A 1 80 ? 14.261 -2.917 -13.818 1.00 66.38 80 ALA A CA 1
ATOM 585 C C . ALA A 1 80 ? 14.588 -1.409 -13.760 1.00 66.38 80 ALA A C 1
ATOM 587 O O . ALA A 1 80 ? 15.034 -0.919 -12.730 1.00 66.38 80 ALA A O 1
ATOM 588 N N . SER A 1 81 ? 14.310 -0.649 -14.825 1.00 66.31 81 SER A N 1
ATOM 589 C CA . SER A 1 81 ? 14.451 0.815 -14.854 1.00 66.31 81 SER A CA 1
ATOM 590 C C . SER A 1 81 ? 13.479 1.555 -13.924 1.00 66.31 81 SER A C 1
ATOM 592 O O . SER A 1 81 ? 13.739 2.697 -13.555 1.00 66.31 81 SER A O 1
ATOM 594 N N . HIS A 1 82 ? 12.373 0.920 -13.530 1.00 65.69 82 HIS A N 1
ATOM 595 C CA . HIS A 1 82 ? 11.393 1.467 -12.593 1.00 65.69 82 HIS A CA 1
ATOM 596 C C . HIS A 1 82 ? 11.704 1.088 -11.137 1.00 65.69 82 HIS A C 1
ATOM 598 O O . HIS A 1 82 ? 11.176 1.726 -10.224 1.00 65.69 82 HIS A O 1
ATOM 604 N N . ARG A 1 83 ? 12.598 0.116 -10.911 1.00 70.25 83 ARG A N 1
ATOM 605 C CA . ARG A 1 83 ? 13.056 -0.339 -9.591 1.00 70.25 83 ARG A CA 1
ATOM 606 C C . ARG A 1 83 ? 14.076 0.644 -9.008 1.00 70.25 83 ARG A C 1
ATOM 608 O O . ARG A 1 83 ? 15.269 0.367 -8.951 1.00 70.25 83 ARG A O 1
ATOM 615 N N . SER A 1 84 ? 13.608 1.825 -8.612 1.00 69.69 84 SER A N 1
ATOM 616 C CA . SER A 1 84 ? 14.433 2.852 -7.970 1.00 69.69 84 SER A CA 1
ATOM 617 C C . SER A 1 84 ? 13.790 3.353 -6.681 1.00 69.69 84 SER A C 1
ATOM 619 O O . SER A 1 84 ? 12.568 3.497 -6.599 1.00 69.69 84 SER A O 1
ATOM 621 N N . GLN A 1 85 ? 14.620 3.692 -5.690 1.00 69.44 85 GLN A N 1
ATOM 622 C CA . GLN A 1 85 ? 14.136 4.332 -4.464 1.00 69.44 85 GLN A CA 1
ATOM 623 C C . GLN A 1 85 ? 13.401 5.650 -4.753 1.00 69.44 85 GLN A C 1
ATOM 625 O O . GLN A 1 85 ? 12.444 5.986 -4.062 1.00 69.44 85 GLN A O 1
ATOM 630 N N . SER A 1 86 ? 13.793 6.387 -5.799 1.00 73.38 86 SER A N 1
ATOM 631 C CA . SER A 1 86 ? 13.108 7.621 -6.203 1.00 73.38 86 SER A CA 1
ATOM 632 C C . SER A 1 86 ? 11.660 7.378 -6.632 1.00 73.38 86 SER A C 1
ATOM 634 O O . SER A 1 86 ? 10.789 8.168 -6.277 1.00 73.38 86 SER A O 1
ATOM 636 N N . ASN A 1 87 ? 11.379 6.280 -7.339 1.00 74.38 87 ASN A N 1
ATOM 637 C CA . ASN A 1 87 ? 10.009 5.932 -7.721 1.00 74.38 87 ASN A CA 1
ATOM 638 C C . ASN A 1 87 ? 9.172 5.514 -6.513 1.00 74.38 87 ASN A C 1
ATOM 640 O O . ASN A 1 87 ? 8.023 5.927 -6.408 1.00 74.38 87 ASN A O 1
ATOM 644 N N . ILE A 1 88 ? 9.760 4.766 -5.577 1.00 73.69 88 ILE A N 1
ATOM 645 C CA . ILE A 1 88 ? 9.104 4.382 -4.320 1.00 73.69 88 ILE A CA 1
ATOM 646 C C . ILE A 1 88 ? 8.771 5.624 -3.481 1.00 73.69 88 ILE A C 1
ATOM 648 O O . ILE A 1 88 ? 7.637 5.771 -3.037 1.00 73.69 88 ILE A O 1
ATOM 652 N N . ARG A 1 89 ? 9.713 6.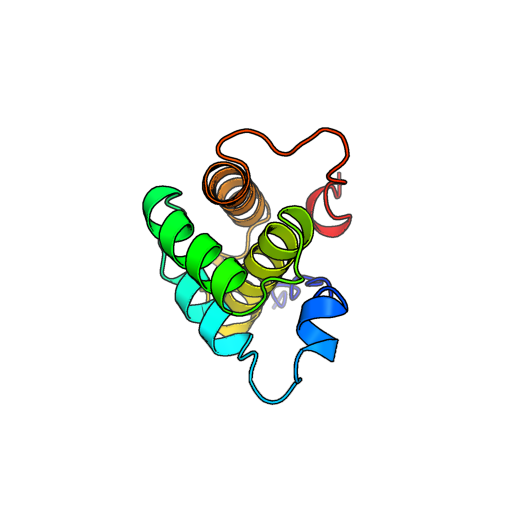565 -3.329 1.00 75.44 89 ARG A N 1
ATOM 653 C CA . ARG A 1 89 ? 9.493 7.824 -2.592 1.00 75.44 89 ARG A CA 1
ATOM 654 C C . ARG A 1 89 ? 8.485 8.753 -3.269 1.00 75.44 89 ARG A C 1
ATOM 656 O O . ARG A 1 89 ? 7.793 9.508 -2.590 1.00 75.44 89 ARG A O 1
ATOM 663 N N . ASN A 1 90 ? 8.412 8.751 -4.599 1.00 78.62 90 ASN A N 1
ATOM 664 C CA . ASN A 1 90 ? 7.370 9.497 -5.306 1.00 78.62 90 ASN A CA 1
ATOM 665 C C . ASN A 1 90 ? 6.004 8.848 -5.078 1.00 78.62 90 ASN A C 1
ATOM 667 O O . ASN A 1 90 ? 5.074 9.539 -4.677 1.00 78.62 90 ASN A O 1
ATOM 671 N N . PHE A 1 91 ? 5.911 7.527 -5.246 1.00 81.00 91 PHE A N 1
ATOM 672 C CA . PHE A 1 91 ? 4.693 6.769 -4.981 1.00 81.00 91 PHE A CA 1
ATOM 673 C C . PHE A 1 91 ? 4.160 6.999 -3.561 1.00 81.00 91 PHE A C 1
ATOM 675 O O . PHE A 1 91 ? 2.981 7.270 -3.367 1.00 81.00 91 PHE A O 1
ATOM 682 N N . GLU A 1 92 ? 5.046 6.968 -2.571 1.00 78.56 92 GLU A N 1
ATOM 683 C CA . GLU A 1 92 ? 4.750 7.238 -1.166 1.00 78.56 92 GLU A CA 1
ATOM 684 C C . GLU A 1 92 ? 4.048 8.588 -0.957 1.00 78.56 92 GLU A C 1
ATOM 686 O O . GLU A 1 92 ? 3.008 8.654 -0.303 1.00 78.56 92 GLU A O 1
ATOM 691 N N . ARG A 1 93 ? 4.573 9.676 -1.538 1.00 79.94 93 ARG A N 1
ATOM 692 C CA . ARG A 1 93 ? 3.956 11.010 -1.402 1.00 79.94 93 ARG A CA 1
ATOM 693 C C . ARG A 1 93 ? 2.548 11.045 -1.977 1.00 79.94 93 ARG A C 1
ATOM 695 O O . ARG A 1 93 ? 1.671 11.706 -1.422 1.00 79.94 93 ARG A O 1
ATOM 702 N N . GLU A 1 94 ? 2.340 10.328 -3.068 1.00 84.75 94 GLU A N 1
ATOM 703 C CA . GLU A 1 94 ? 1.054 10.247 -3.749 1.00 84.75 94 GLU A CA 1
ATOM 704 C C . GLU A 1 94 ? 0.067 9.393 -2.945 1.00 84.75 94 GLU A C 1
ATOM 706 O O . GLU A 1 94 ? -1.096 9.776 -2.802 1.00 84.75 94 GLU A O 1
ATOM 711 N N . VAL A 1 95 ? 0.536 8.313 -2.306 1.00 84.94 95 VAL A N 1
ATOM 712 C CA . VAL A 1 95 ? -0.235 7.552 -1.311 1.00 84.94 95 VAL A CA 1
ATOM 713 C C . VAL A 1 95 ? -0.602 8.432 -0.124 1.00 84.94 95 VAL A C 1
ATOM 715 O O . VAL A 1 95 ? -1.755 8.420 0.292 1.00 84.94 95 VAL A O 1
ATOM 718 N N . TYR A 1 96 ? 0.308 9.252 0.398 1.00 83.88 96 TYR A N 1
ATOM 719 C CA . TYR A 1 96 ? -0.018 10.163 1.498 1.00 83.88 96 TYR A CA 1
ATOM 720 C C . TYR A 1 96 ? -1.087 11.179 1.103 1.00 83.88 96 TYR A C 1
ATOM 722 O O . TYR A 1 96 ? -2.063 11.369 1.834 1.00 83.88 96 TYR A O 1
ATOM 730 N N . GLY A 1 97 ? -0.965 11.763 -0.090 1.00 81.94 97 GLY A N 1
ATOM 731 C CA . GLY A 1 97 ? -1.994 12.630 -0.657 1.00 81.94 97 GLY A CA 1
ATOM 732 C C . GLY A 1 97 ? -3.338 11.913 -0.819 1.00 81.94 97 GLY A C 1
ATOM 733 O O . GLY A 1 97 ? -4.390 12.496 -0.545 1.00 81.94 97 GLY A O 1
ATOM 734 N N . ALA A 1 98 ? -3.318 10.640 -1.214 1.00 84.19 98 ALA A N 1
ATOM 735 C CA . ALA A 1 98 ? -4.516 9.838 -1.421 1.00 84.19 98 ALA A CA 1
ATOM 736 C C . ALA A 1 98 ? -5.194 9.393 -0.116 1.00 84.19 98 ALA A C 1
ATOM 738 O O . ALA A 1 98 ? -6.422 9.432 -0.021 1.00 84.19 98 ALA A O 1
ATOM 739 N N . VAL A 1 99 ? -4.399 8.992 0.874 1.00 85.25 99 VAL A N 1
ATOM 740 C CA . VAL A 1 99 ? -4.828 8.407 2.146 1.00 85.25 99 VAL A CA 1
ATOM 741 C C . VAL A 1 99 ? -5.102 9.512 3.167 1.00 85.25 99 VAL A C 1
ATOM 743 O O . VAL A 1 99 ? -6.223 9.648 3.643 1.00 85.25 99 VAL A O 1
ATOM 746 N N . PHE A 1 100 ? -4.117 10.351 3.477 1.00 82.62 100 PHE A N 1
ATOM 747 C CA . PHE A 1 100 ? -4.234 11.379 4.518 1.00 82.62 100 PHE A CA 1
ATOM 748 C C . PHE A 1 100 ? -4.805 12.706 3.999 1.00 82.62 100 PHE A C 1
ATOM 750 O O . PHE A 1 100 ? -5.061 13.622 4.778 1.00 82.62 100 PHE A O 1
ATOM 757 N N . GLY A 1 101 ? -4.982 12.851 2.680 1.00 77.94 101 GLY A N 1
ATOM 758 C CA . GLY A 1 101 ? -5.380 14.121 2.069 1.00 77.94 101 GLY A CA 1
ATOM 759 C C . GLY A 1 101 ? -4.269 15.178 2.076 1.00 77.94 101 GLY A C 1
ATOM 760 O O . GLY A 1 101 ? -4.559 16.363 1.910 1.00 77.94 101 GLY A O 1
ATOM 761 N N . GLY A 1 102 ? -3.012 14.777 2.291 1.00 75.44 102 GLY A N 1
ATOM 762 C CA . GLY A 1 102 ? -1.875 15.682 2.437 1.00 75.44 102 GLY A CA 1
ATOM 763 C C . GLY A 1 102 ? -0.593 14.956 2.844 1.00 75.44 102 GLY A C 1
ATOM 764 O O . GLY A 1 102 ? -0.377 13.807 2.476 1.00 75.44 102 GLY A O 1
ATOM 765 N N . ALA A 1 103 ? 0.278 15.629 3.596 1.00 73.56 103 ALA A N 1
ATOM 766 C CA . ALA A 1 103 ? 1.473 14.990 4.144 1.00 73.56 103 ALA A CA 1
ATOM 767 C C . ALA A 1 103 ? 1.100 13.943 5.208 1.00 73.56 103 ALA A C 1
ATOM 769 O O . ALA A 1 103 ? 0.129 14.129 5.946 1.00 73.56 103 ALA A O 1
ATOM 770 N N . ALA A 1 104 ? 1.902 12.881 5.318 1.00 71.56 104 ALA A N 1
ATOM 771 C CA . ALA A 1 104 ? 1.738 11.898 6.380 1.00 71.56 104 ALA A CA 1
ATOM 772 C C . ALA A 1 104 ? 1.837 12.556 7.774 1.00 71.56 104 ALA A C 1
ATOM 774 O O . ALA A 1 104 ? 2.619 13.499 7.968 1.00 71.56 104 ALA A O 1
ATOM 775 N N . PRO A 1 105 ? 1.051 12.090 8.760 1.00 68.38 105 PRO A N 1
ATOM 776 C CA . PRO A 1 105 ? 1.130 12.599 10.122 1.00 68.38 105 PRO A CA 1
ATOM 777 C C . PRO A 1 105 ? 2.514 12.321 10.724 1.00 68.38 105 PRO A C 1
ATOM 779 O O . PRO A 1 105 ? 3.143 11.319 10.413 1.00 68.38 105 PRO A O 1
ATOM 782 N N . LYS A 1 106 ? 2.990 13.173 11.645 1.00 65.38 106 LYS A N 1
ATOM 783 C CA . LYS A 1 106 ? 4.317 13.014 12.288 1.00 65.38 106 LYS A CA 1
ATOM 784 C C . LYS A 1 106 ? 4.508 11.678 13.023 1.00 65.38 106 LYS A C 1
ATOM 786 O O . LYS A 1 106 ? 5.636 11.311 13.326 1.00 65.38 106 LYS A O 1
ATOM 791 N N . SER A 1 107 ? 3.412 11.003 13.362 1.00 65.44 107 SER A N 1
ATOM 792 C CA . SER A 1 107 ? 3.392 9.674 13.976 1.00 65.44 107 SER A CA 1
ATOM 793 C C . SER A 1 107 ? 3.575 8.533 12.970 1.00 65.44 107 SER A C 1
ATOM 795 O O . SER A 1 107 ? 3.797 7.404 13.394 1.00 65.44 107 SER A O 1
ATOM 797 N N . TYR A 1 108 ? 3.466 8.806 11.667 1.00 67.50 108 TYR A N 1
ATOM 798 C CA . TYR A 1 108 ? 3.738 7.852 10.599 1.00 67.50 108 TYR A CA 1
ATOM 799 C C . TYR A 1 108 ? 5.256 7.729 10.447 1.00 67.50 108 TYR A C 1
ATOM 801 O O . TYR A 1 108 ? 5.916 8.628 9.920 1.00 67.50 108 TYR A O 1
ATOM 809 N N . GLN A 1 109 ? 5.829 6.660 11.001 1.00 61.50 109 GLN A N 1
ATOM 810 C CA . GLN A 1 109 ? 7.253 6.395 10.842 1.00 61.50 109 GLN A CA 1
ATOM 811 C C . GLN A 1 109 ? 7.523 5.979 9.397 1.00 61.50 109 GLN A C 1
ATOM 813 O O . GLN A 1 109 ? 6.917 5.039 8.893 1.00 61.50 109 GLN A O 1
ATOM 818 N N . CYS A 1 110 ? 8.441 6.691 8.745 1.00 56.66 110 CYS A N 1
ATOM 819 C CA . CYS A 1 110 ? 9.002 6.287 7.461 1.00 56.66 110 CYS A CA 1
ATOM 820 C C . CYS A 1 110 ? 9.539 4.854 7.573 1.00 56.66 110 CYS A C 1
ATOM 822 O O . CYS A 1 110 ? 10.210 4.532 8.554 1.00 56.66 110 CYS A O 1
ATOM 824 N N . HIS A 1 111 ? 9.239 3.993 6.603 1.00 56.91 111 HIS A N 1
ATOM 825 C CA . HIS A 1 111 ? 9.683 2.603 6.663 1.00 56.91 111 HIS A CA 1
ATOM 826 C C . HIS A 1 111 ? 11.208 2.516 6.478 1.00 56.91 111 HIS A C 1
ATOM 828 O O . HIS A 1 111 ? 11.771 3.199 5.623 1.00 56.91 111 HIS A O 1
ATOM 834 N N . ASP A 1 112 ? 11.886 1.660 7.249 1.00 46.25 112 ASP A N 1
ATOM 835 C CA . ASP A 1 112 ? 13.356 1.537 7.269 1.00 46.25 112 ASP A CA 1
ATOM 836 C C . ASP A 1 112 ? 13.993 1.264 5.889 1.00 46.25 112 ASP A C 1
ATOM 838 O O . ASP A 1 112 ? 15.052 1.803 5.577 1.00 46.25 112 ASP A O 1
ATOM 842 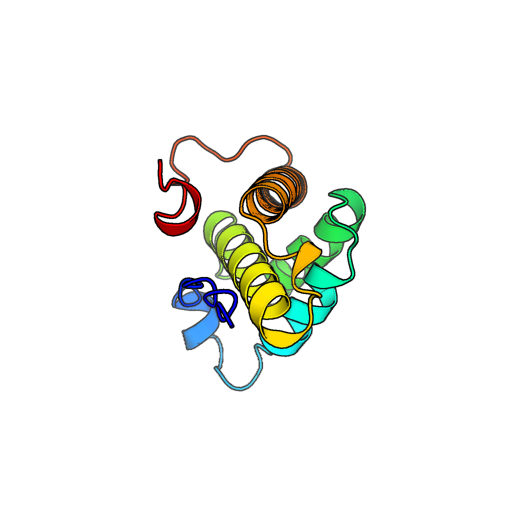N N . TRP A 1 113 ? 13.326 0.515 5.006 1.00 51.31 113 TRP A N 1
ATOM 843 C CA . TRP A 1 113 ? 13.782 0.261 3.626 1.00 51.31 113 TRP A CA 1
ATOM 844 C C . TRP A 1 113 ? 13.547 1.442 2.659 1.00 51.31 113 TRP A C 1
ATOM 846 O O . TRP A 1 113 ? 14.003 1.415 1.517 1.00 51.31 113 TRP A O 1
ATOM 856 N N . MET A 1 114 ? 12.847 2.491 3.108 1.00 50.56 114 MET A N 1
ATOM 857 C CA . MET A 1 114 ? 12.561 3.734 2.369 1.00 50.56 114 MET A CA 1
ATOM 858 C C . MET A 1 114 ? 13.413 4.916 2.863 1.00 50.56 114 MET A C 1
ATOM 860 O O . MET A 1 114 ? 13.719 5.833 2.090 1.00 50.56 114 MET A O 1
ATOM 864 N N . CYS A 1 115 ? 13.816 4.873 4.137 1.00 46.28 115 CYS A N 1
ATOM 865 C CA . CYS A 1 115 ? 14.643 5.873 4.812 1.00 46.28 115 CYS A CA 1
ATOM 866 C C . CYS A 1 115 ? 16.125 5.469 4.963 1.00 46.28 115 CYS A C 1
ATOM 868 O O . CYS A 1 115 ? 16.871 6.171 5.643 1.00 46.28 115 CYS A O 1
ATOM 870 N N . GLY A 1 116 ? 16.558 4.385 4.306 1.00 39.34 116 GLY A N 1
ATOM 871 C CA . GLY A 1 116 ? 17.979 4.083 4.118 1.00 39.34 116 GLY A CA 1
ATOM 872 C C . GLY A 1 116 ? 18.698 5.250 3.428 1.00 39.34 116 GLY A C 1
ATOM 873 O O . GLY A 1 116 ? 18.205 5.744 2.412 1.00 39.34 116 GLY A O 1
ATOM 874 N N . ASP A 1 117 ? 19.793 5.680 4.061 1.00 39.12 117 ASP A N 1
ATOM 875 C CA . ASP A 1 117 ? 20.588 6.914 3.880 1.00 39.12 117 ASP A CA 1
ATOM 876 C C . ASP A 1 117 ? 20.732 7.435 2.433 1.00 39.12 117 ASP A C 1
ATOM 878 O O . ASP A 1 117 ? 21.193 6.671 1.551 1.00 39.12 117 ASP A O 1
#

Foldseek 3Di:
DPDLPQQPQDDQDVLLVVLDPPPDDLQVLLVQLQVQPLALVSCQVVLVVCCVSRVVADLLRSLSSSLSSVSVC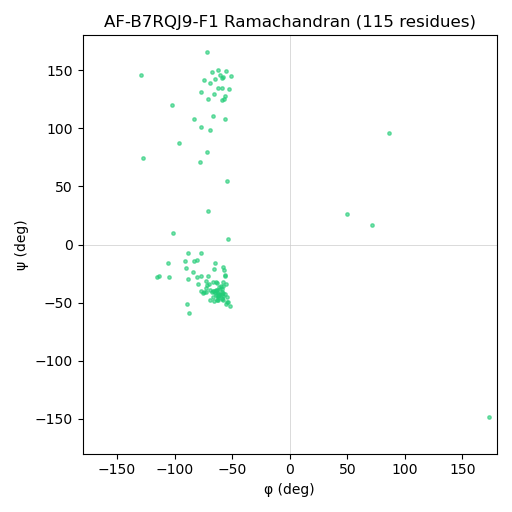LRPPDDSVCPDLVNSVSSSQSSCCNRVVHHDDPPNDDDPSSPDD

Mean predicted aligned error: 8.34 Å

Sequence (117 aa):
MAAAEAFECKDPAPVFAAAGASTFDLPKLAQTVGTAELDGRSLRPVAQQVRTDFPEASETDVADIMITAFCTYLNDDAPASHRSQSNIRNFEREVYGAVFGGAAPKSYQCHDWMCGD

Secondary structure (DSSP, 8-state):
----PPP-PPPPPHHHHHTTTTT--HHHHHHHHHHS-S-HHHHHHHHHHHHHH-TTS-HHHHHHHHHHHHHHHHHHTS-GGG--HHHHHHHHHHHHHHHTSSSPPTTSPPPTTTS--